Protein AF-A0JC53-F1 (afdb_monomer_lite)

Foldseek 3Di:
DLDPVVLCVQLVHDLVVLDDDPVLQVQLVVLCVPDDDDDDHNSVSSSSSRVVVVPD

pLDDT: mean 97.26, std 3.9, range [70.0, 98.69]

Structure (mmCIF, N/CA/C/O backbone):
data_AF-A0JC53-F1
#
_entry.id   AF-A0JC53-F1
#
loop_
_atom_site.group_PDB
_atom_site.id
_atom_site.type_symbol
_atom_site.label_atom_id
_atom_site.label_alt_id
_atom_site.label_comp_id
_atom_site.label_asym_id
_atom_site.label_entity_id
_atom_site.label_seq_id
_atom_site.pdbx_PDB_ins_code
_atom_site.Cartn_x
_atom_site.Cartn_y
_atom_site.Cartn_z
_atom_site.occupancy
_atom_site.B_iso_or_equiv
_atom_site.auth_seq_id
_atom_site.auth_comp_id
_atom_site.auth_asym_id
_atom_site.auth_atom_id
_atom_site.pdbx_PDB_model_num
ATOM 1 N N . ASP A 1 1 ? 7.031 2.181 12.281 1.00 90.88 1 ASP A N 1
ATOM 2 C CA . ASP A 1 1 ? 6.341 1.007 12.867 1.00 90.88 1 ASP A CA 1
ATOM 3 C C . ASP A 1 1 ? 5.380 0.404 11.839 1.00 90.88 1 ASP A C 1
ATOM 5 O O . ASP A 1 1 ? 5.225 0.979 10.766 1.00 90.88 1 ASP A O 1
ATOM 9 N N . SER A 1 2 ? 4.781 -0.753 12.142 1.00 94.88 2 SER A N 1
ATOM 10 C CA . SER A 1 2 ? 3.844 -1.488 11.273 1.00 94.88 2 SER A CA 1
ATOM 11 C C . SER A 1 2 ? 2.365 -1.171 11.541 1.00 94.88 2 SER A C 1
ATOM 13 O O . SER A 1 2 ? 1.489 -1.882 11.049 1.00 94.88 2 SER A O 1
ATOM 15 N N . SER A 1 3 ? 2.052 -0.129 12.322 1.00 97.88 3 SER A N 1
ATOM 16 C CA . SER A 1 3 ? 0.659 0.205 12.632 1.00 97.88 3 SER A CA 1
ATOM 17 C C . SER A 1 3 ? -0.109 0.621 11.376 1.00 97.88 3 SER A C 1
ATOM 19 O O . SER A 1 3 ? 0.421 1.285 10.478 1.00 97.88 3 SER A O 1
ATOM 21 N N . TYR A 1 4 ? -1.403 0.294 11.335 1.00 97.62 4 TYR A N 1
ATOM 22 C CA . TYR A 1 4 ? -2.274 0.736 10.247 1.00 97.62 4 TYR A CA 1
ATOM 23 C C . TYR A 1 4 ? -2.335 2.261 10.130 1.00 97.62 4 TYR A C 1
ATOM 25 O O . TYR A 1 4 ? -2.462 2.772 9.023 1.00 97.62 4 TYR A O 1
ATOM 33 N N . THR A 1 5 ? -2.213 3.005 11.230 1.00 98.00 5 THR A N 1
ATOM 34 C CA . THR A 1 5 ? -2.176 4.475 11.202 1.00 98.00 5 THR A CA 1
ATOM 35 C C . THR A 1 5 ? -0.958 4.982 10.434 1.00 98.00 5 THR A C 1
ATOM 37 O O . THR A 1 5 ? -1.095 5.807 9.530 1.00 98.00 5 THR A O 1
ATOM 40 N N . THR A 1 6 ? 0.231 4.451 10.733 1.00 97.88 6 THR A N 1
ATOM 41 C CA . THR A 1 6 ? 1.464 4.823 10.029 1.00 97.88 6 THR A CA 1
ATOM 42 C C . THR A 1 6 ? 1.406 4.421 8.559 1.00 97.88 6 THR A C 1
ATOM 44 O O . THR A 1 6 ? 1.708 5.244 7.693 1.00 97.88 6 THR A O 1
ATOM 47 N N . LEU A 1 7 ? 0.968 3.196 8.259 1.00 98.19 7 LEU A N 1
ATOM 48 C CA . LEU A 1 7 ? 0.898 2.703 6.884 1.00 98.19 7 LEU A CA 1
ATOM 49 C C . LEU A 1 7 ? -0.123 3.473 6.039 1.00 98.19 7 LEU A C 1
ATOM 51 O O . LEU A 1 7 ? 0.215 3.859 4.925 1.00 98.19 7 LEU A O 1
ATOM 55 N N . GLN A 1 8 ? -1.325 3.759 6.555 1.00 98.50 8 GLN A N 1
ATOM 56 C CA . GLN A 1 8 ? -2.342 4.546 5.836 1.00 98.50 8 GLN A CA 1
ATOM 57 C C . GLN A 1 8 ? -1.869 5.982 5.582 1.00 98.50 8 GLN A C 1
ATOM 59 O O . GLN A 1 8 ? -2.021 6.495 4.471 1.00 98.50 8 GLN A O 1
ATOM 64 N N . ARG A 1 9 ? -1.207 6.598 6.574 1.00 98.38 9 ARG A N 1
ATOM 65 C CA . ARG A 1 9 ? -0.622 7.939 6.447 1.00 98.38 9 ARG A CA 1
ATOM 66 C C . ARG A 1 9 ? 0.443 7.993 5.354 1.00 98.38 9 ARG A C 1
ATOM 68 O O . ARG A 1 9 ? 0.399 8.882 4.511 1.00 98.38 9 ARG A O 1
ATOM 75 N N . VAL A 1 10 ? 1.395 7.058 5.349 1.00 98.06 10 VAL A N 1
ATOM 76 C CA . VAL A 1 10 ? 2.472 7.026 4.341 1.00 98.06 10 VAL A CA 1
ATOM 77 C C . VAL A 1 10 ? 1.929 6.644 2.963 1.00 98.06 10 VAL A C 1
ATOM 79 O O . VAL A 1 10 ? 2.336 7.217 1.956 1.00 98.06 10 VAL A O 1
ATOM 82 N N . ALA A 1 11 ? 0.980 5.709 2.907 1.00 97.75 11 ALA A N 1
ATOM 83 C CA . ALA A 1 11 ? 0.329 5.274 1.676 1.00 97.75 11 ALA A CA 1
ATOM 84 C C . ALA A 1 11 ? -0.594 6.337 1.059 1.00 97.75 11 ALA A C 1
ATOM 86 O O . ALA A 1 11 ? -0.946 6.209 -0.121 1.00 97.75 11 ALA A O 1
ATOM 87 N N . ALA A 1 12 ? -1.005 7.348 1.836 1.00 98.12 12 ALA A N 1
ATOM 88 C CA . ALA A 1 12 ? -2.117 8.238 1.507 1.00 98.12 12 ALA A CA 1
ATOM 89 C C . ALA A 1 12 ? -3.324 7.426 0.996 1.00 98.12 12 ALA A C 1
ATOM 91 O O . ALA A 1 12 ? -3.811 7.637 -0.118 1.00 98.12 12 ALA A O 1
ATOM 92 N N . LEU A 1 13 ? -3.694 6.396 1.763 1.00 97.69 13 LEU A N 1
ATOM 93 C CA . LEU A 1 13 ? -4.732 5.426 1.423 1.00 97.69 13 LEU A CA 1
ATOM 94 C C . LEU A 1 13 ? -5.384 4.907 2.703 1.00 97.69 13 LEU A C 1
ATOM 96 O O . LEU A 1 13 ? -4.731 4.223 3.489 1.00 97.69 13 LEU A O 1
ATOM 100 N N . GLU A 1 14 ? -6.670 5.192 2.869 1.00 97.94 14 GLU A N 1
ATOM 101 C CA . GLU A 1 14 ? -7.499 4.593 3.914 1.00 97.94 14 GLU A CA 1
ATOM 102 C C . GLU A 1 14 ? -7.806 3.127 3.587 1.00 97.94 14 GLU A C 1
ATOM 104 O O . GLU A 1 14 ? -7.975 2.757 2.423 1.00 97.94 14 GLU A O 1
ATOM 109 N N . ARG A 1 15 ? -7.916 2.280 4.616 1.00 97.69 15 ARG A N 1
ATOM 110 C CA . ARG A 1 15 ? -8.318 0.871 4.456 1.00 97.69 15 ARG A CA 1
ATOM 111 C C . ARG A 1 15 ? -9.785 0.736 4.077 1.00 97.69 15 ARG A C 1
ATOM 113 O O . 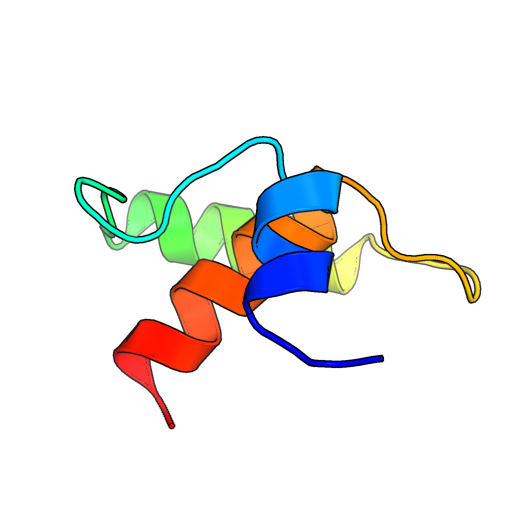ARG A 1 15 ? -10.141 -0.149 3.304 1.00 97.69 15 ARG A O 1
ATOM 120 N N . SER A 1 16 ? -10.639 1.592 4.635 1.00 98.06 16 SER A N 1
ATOM 121 C CA . SER A 1 16 ? -12.057 1.602 4.284 1.00 98.06 16 SER A CA 1
ATOM 122 C C . SER A 1 16 ? -12.212 2.081 2.843 1.00 98.06 16 SER A C 1
ATOM 124 O O . SER A 1 16 ? -11.750 3.163 2.491 1.00 98.06 16 SER A O 1
ATOM 126 N N . GLY A 1 17 ? -12.814 1.249 1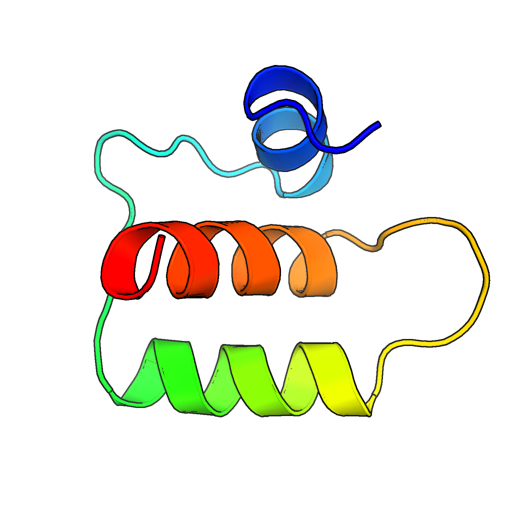.993 1.00 96.75 17 GLY A N 1
ATOM 127 C CA . GLY A 1 17 ? -12.914 1.508 0.554 1.00 96.75 17 GLY A CA 1
ATOM 128 C C . GLY A 1 17 ? -11.662 1.146 -0.257 1.00 96.75 17 GLY A C 1
ATOM 129 O O . GLY A 1 17 ? -11.680 1.304 -1.481 1.00 96.75 17 GLY A O 1
ATOM 130 N N . MET A 1 18 ? -10.603 0.615 0.373 1.00 98.31 18 MET A N 1
ATOM 131 C CA . MET A 1 18 ? -9.410 0.145 -0.335 1.00 98.31 18 MET A CA 1
ATOM 132 C C . MET A 1 18 ? -9.767 -0.994 -1.294 1.00 98.31 18 MET A C 1
ATOM 134 O O . MET A 1 18 ? -10.195 -2.070 -0.883 1.00 98.31 18 MET A O 1
ATOM 138 N N . GLN A 1 19 ? -9.546 -0.764 -2.586 1.00 98.25 19 GLN A N 1
ATOM 139 C CA . GLN A 1 19 ? -9.791 -1.766 -3.617 1.00 98.25 19 GLN A CA 1
ATOM 140 C C . GLN A 1 19 ? -8.630 -2.761 -3.691 1.00 98.25 19 GLN A C 1
ATOM 142 O O . GLN A 1 19 ? -7.463 -2.370 -3.830 1.00 98.25 19 GLN A O 1
ATOM 147 N N 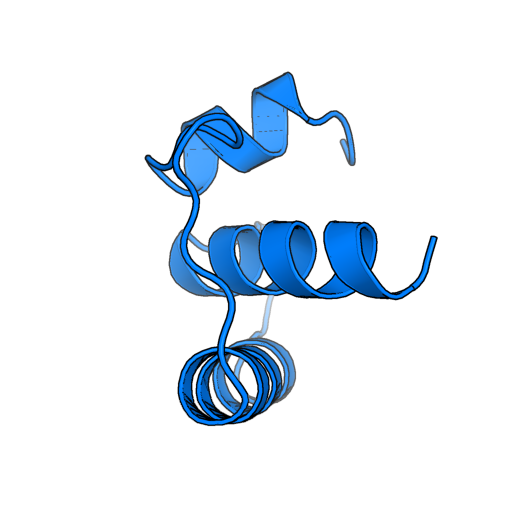. ILE A 1 20 ? -8.973 -4.049 -3.639 1.00 98.50 20 ILE A N 1
ATOM 148 C CA . ILE A 1 20 ? -8.035 -5.156 -3.802 1.00 98.50 20 ILE A CA 1
ATOM 149 C C . ILE A 1 20 ? -8.553 -6.075 -4.905 1.00 98.50 20 ILE A C 1
ATOM 151 O O . ILE A 1 20 ? -9.620 -6.671 -4.812 1.00 98.50 20 ILE A O 1
ATOM 155 N N . SER A 1 21 ? -7.766 -6.186 -5.965 1.00 98.44 21 SER A N 1
ATOM 156 C CA . SER A 1 21 ? -7.956 -7.112 -7.078 1.00 98.44 21 SER A CA 1
ATOM 157 C C . SER A 1 21 ? -6.649 -7.845 -7.384 1.00 98.44 21 SER A C 1
ATOM 159 O O . SER A 1 21 ? -5.572 -7.415 -6.957 1.00 98.44 21 SER A O 1
ATOM 161 N N . ARG A 1 22 ? -6.711 -8.915 -8.189 1.00 98.38 22 ARG A N 1
ATOM 162 C CA . ARG A 1 22 ? -5.516 -9.639 -8.663 1.00 98.38 22 ARG A CA 1
ATOM 163 C C . ARG A 1 22 ? -4.464 -8.690 -9.243 1.00 98.38 22 ARG A C 1
ATOM 165 O O . ARG A 1 22 ? -3.295 -8.795 -8.894 1.00 98.38 22 ARG A O 1
ATOM 172 N N . HIS A 1 23 ? -4.888 -7.743 -10.081 1.00 98.38 23 HIS A N 1
ATOM 173 C CA . HIS A 1 23 ? -3.991 -6.754 -10.676 1.00 98.38 23 HIS A CA 1
ATOM 174 C C . HIS A 1 23 ? -3.288 -5.915 -9.601 1.00 98.38 23 HIS A C 1
ATOM 176 O O . HIS A 1 23 ? -2.068 -5.796 -9.613 1.00 98.38 23 HIS A O 1
ATOM 182 N N . SER A 1 24 ? -4.040 -5.424 -8.610 1.00 98.19 24 SER A N 1
ATOM 183 C CA . SER A 1 24 ? -3.462 -4.630 -7.521 1.00 98.19 24 SER A CA 1
ATOM 184 C C . SER A 1 24 ? -2.470 -5.414 -6.654 1.00 98.19 24 SER A C 1
ATOM 186 O O . SER A 1 24 ? -1.528 -4.818 -6.135 1.00 98.19 24 SER A O 1
ATOM 188 N N . LEU A 1 25 ? -2.643 -6.735 -6.513 1.00 98.56 25 LEU A N 1
ATOM 189 C CA . LEU A 1 25 ? -1.711 -7.600 -5.784 1.00 98.56 25 LEU A CA 1
ATOM 190 C C . LEU A 1 25 ? -0.426 -7.845 -6.579 1.00 98.56 25 LEU A C 1
ATOM 192 O O . LEU A 1 25 ? 0.654 -7.795 -6.003 1.00 98.56 25 LEU A O 1
ATOM 196 N N . VAL A 1 26 ? -0.521 -8.021 -7.900 1.00 98.50 26 VAL A N 1
ATOM 197 C CA . VAL A 1 26 ? 0.661 -8.111 -8.775 1.00 98.50 26 VAL A CA 1
ATOM 198 C C . VAL A 1 26 ? 1.460 -6.804 -8.740 1.00 98.50 26 VAL A C 1
ATOM 200 O O . VAL A 1 26 ? 2.666 -6.837 -8.519 1.00 98.50 26 VAL A O 1
ATOM 203 N N . SER A 1 27 ? 0.805 -5.644 -8.858 1.00 98.38 27 SER A N 1
ATOM 204 C CA . SER A 1 27 ? 1.488 -4.348 -8.711 1.00 98.38 27 SER A CA 1
ATOM 205 C C . SER A 1 27 ? 2.096 -4.164 -7.319 1.00 98.38 27 SER A C 1
ATOM 207 O O . SER A 1 27 ? 3.176 -3.600 -7.186 1.00 98.38 27 SER A O 1
ATOM 209 N N . SER A 1 28 ? 1.421 -4.658 -6.276 1.00 98.56 28 SER A N 1
ATOM 210 C CA . SER A 1 28 ? 1.933 -4.617 -4.902 1.00 98.56 28 SER A CA 1
ATOM 211 C C . SER A 1 28 ? 3.175 -5.493 -4.736 1.00 98.56 28 SER A C 1
ATOM 213 O O . SER A 1 28 ? 4.108 -5.095 -4.050 1.00 98.56 28 SER A O 1
ATOM 215 N N . TYR A 1 29 ? 3.213 -6.659 -5.384 1.00 98.62 29 TYR A N 1
ATOM 216 C CA . TYR A 1 29 ? 4.393 -7.519 -5.398 1.00 98.62 29 TYR A CA 1
ATOM 217 C C . TYR A 1 29 ? 5.588 -6.799 -6.030 1.00 98.62 29 TYR A C 1
ATOM 219 O O . TYR A 1 29 ? 6.638 -6.713 -5.402 1.00 98.62 29 TYR A O 1
ATOM 227 N N . LEU A 1 30 ? 5.406 -6.212 -7.218 1.00 98.56 30 LEU A N 1
ATOM 228 C CA . LEU A 1 30 ? 6.466 -5.461 -7.900 1.00 98.56 30 LEU A CA 1
ATOM 229 C C . LEU A 1 30 ? 6.980 -4.302 -7.034 1.00 98.56 30 LEU A C 1
ATOM 231 O O . LEU A 1 30 ? 8.181 -4.190 -6.820 1.00 98.56 30 LEU A O 1
ATOM 235 N N . ALA A 1 3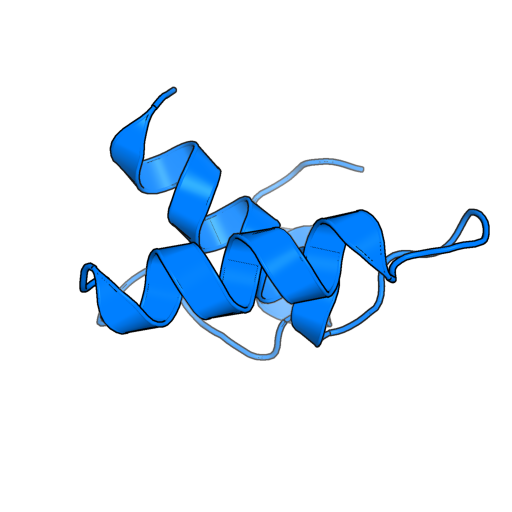1 ? 6.075 -3.522 -6.432 1.00 98.19 31 ALA A N 1
ATOM 236 C CA . ALA A 1 31 ? 6.445 -2.412 -5.554 1.00 98.19 31 ALA A CA 1
ATOM 237 C C . ALA A 1 31 ? 7.255 -2.849 -4.319 1.00 98.19 31 ALA A C 1
ATOM 239 O O . ALA A 1 31 ? 8.092 -2.089 -3.840 1.00 98.19 31 ALA A O 1
ATOM 240 N N . LEU A 1 32 ? 7.010 -4.052 -3.788 1.00 98.38 32 LEU A N 1
ATOM 241 C CA . LEU A 1 32 ? 7.785 -4.603 -2.672 1.00 98.38 32 LEU A CA 1
ATOM 242 C C . LEU A 1 32 ? 9.131 -5.176 -3.117 1.00 98.38 32 LEU A C 1
ATOM 244 O O . LEU A 1 32 ? 10.091 -5.083 -2.361 1.00 98.38 32 LEU A O 1
ATOM 248 N N . MET A 1 33 ? 9.213 -5.761 -4.313 1.00 98.44 33 MET A N 1
ATOM 249 C CA . MET A 1 33 ? 10.471 -6.291 -4.851 1.00 98.44 33 MET A CA 1
ATOM 250 C C . MET A 1 33 ? 11.425 -5.181 -5.314 1.00 98.44 33 MET A C 1
ATOM 252 O O . MET A 1 33 ? 12.636 -5.348 -5.231 1.00 98.44 33 MET A O 1
ATOM 256 N N . GLU A 1 34 ? 10.892 -4.047 -5.773 1.00 97.81 34 GLU A N 1
ATOM 257 C CA . GLU A 1 34 ? 11.669 -2.855 -6.147 1.00 97.81 34 GLU A CA 1
ATOM 258 C C . GLU A 1 34 ? 12.020 -1.968 -4.943 1.00 97.81 34 GLU A C 1
ATOM 260 O O . GLU A 1 34 ? 12.878 -1.084 -5.037 1.00 97.81 34 GLU A O 1
ATOM 265 N N . PHE A 1 35 ? 11.358 -2.175 -3.801 1.00 97.56 35 PHE A N 1
ATOM 266 C CA . PHE A 1 35 ? 11.611 -1.392 -2.601 1.00 97.56 35 PHE A CA 1
ATOM 267 C C . PHE A 1 35 ? 13.033 -1.627 -2.081 1.00 97.56 35 PHE A C 1
ATOM 269 O O . PHE A 1 35 ? 13.496 -2.755 -1.923 1.00 97.56 35 PHE A O 1
ATOM 276 N N . SER A 1 36 ? 13.715 -0.534 -1.754 1.00 97.19 36 SER A N 1
ATOM 277 C CA . SER A 1 36 ? 15.040 -0.551 -1.146 1.00 97.19 36 SER A CA 1
ATOM 278 C C . SER A 1 36 ? 15.170 0.567 -0.111 1.00 97.19 36 SER A C 1
ATOM 280 O O . SER A 1 36 ? 14.394 1.525 -0.099 1.00 97.19 36 SER A O 1
ATOM 282 N N . GLY A 1 37 ? 16.157 0.436 0.777 1.00 95.81 37 GLY A N 1
ATOM 283 C CA . GLY A 1 37 ? 16.363 1.348 1.902 1.00 95.81 37 GLY A CA 1
ATOM 284 C C . GLY A 1 37 ? 15.608 0.931 3.167 1.00 95.81 37 GLY A C 1
ATOM 285 O O . GLY A 1 37 ? 15.121 -0.189 3.294 1.00 95.81 37 GLY A O 1
ATOM 286 N N . ASN A 1 38 ? 15.560 1.837 4.143 1.00 95.38 38 ASN A N 1
ATOM 287 C CA . ASN A 1 38 ? 15.024 1.590 5.488 1.00 95.38 38 ASN A CA 1
ATOM 288 C C . ASN A 1 38 ? 13.761 2.409 5.814 1.00 95.38 38 ASN A C 1
ATOM 290 O O . ASN A 1 38 ? 13.161 2.217 6.872 1.00 95.38 38 ASN A O 1
ATOM 294 N N . ALA A 1 39 ? 13.344 3.306 4.918 1.00 96.81 39 ALA A N 1
ATOM 295 C CA . ALA A 1 39 ? 12.159 4.138 5.072 1.00 96.81 39 ALA A CA 1
ATOM 296 C C . ALA A 1 39 ? 11.097 3.737 4.045 1.00 96.81 39 ALA A C 1
ATOM 298 O O . ALA A 1 39 ? 11.343 3.785 2.843 1.00 96.81 39 ALA A O 1
ATOM 299 N N . MET A 1 40 ? 9.909 3.353 4.519 1.00 97.62 40 MET A N 1
ATOM 300 C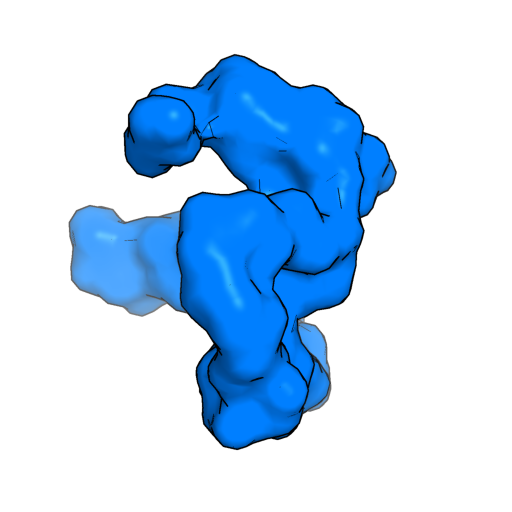 CA . MET A 1 40 ? 8.803 2.928 3.659 1.00 97.62 40 MET A CA 1
ATOM 301 C C . MET A 1 40 ? 8.396 4.024 2.672 1.00 97.62 40 MET A C 1
ATOM 303 O O . MET A 1 40 ? 8.133 5.163 3.061 1.00 97.62 40 MET A O 1
ATOM 307 N N . THR A 1 41 ? 8.264 3.655 1.399 1.00 98.00 41 THR A N 1
ATOM 308 C CA . THR A 1 41 ? 7.674 4.529 0.382 1.00 98.00 41 THR A CA 1
ATOM 309 C C . THR A 1 41 ? 6.150 4.440 0.408 1.00 98.00 41 THR A C 1
ATOM 311 O O . THR A 1 41 ? 5.554 3.531 1.002 1.00 98.00 41 THR A O 1
ATOM 314 N N . ARG A 1 42 ? 5.495 5.378 -0.282 1.00 98.06 42 ARG A N 1
ATOM 315 C CA . ARG A 1 42 ? 4.042 5.360 -0.475 1.00 98.06 42 ARG A CA 1
ATOM 316 C C . ARG A 1 42 ? 3.574 4.047 -1.103 1.00 98.06 42 ARG A C 1
ATOM 318 O O . ARG A 1 42 ? 2.625 3.439 -0.614 1.00 98.06 42 ARG A O 1
ATOM 325 N N . ASP A 1 43 ? 4.240 3.600 -2.162 1.00 98.25 43 ASP A N 1
ATOM 326 C CA . ASP A 1 43 ? 3.784 2.451 -2.947 1.00 98.25 43 ASP A CA 1
ATOM 327 C C . ASP A 1 43 ? 4.075 1.125 -2.235 1.00 98.25 43 ASP A C 1
ATOM 329 O O . ASP A 1 43 ? 3.195 0.264 -2.191 1.00 98.25 43 ASP A O 1
ATOM 333 N N . ALA A 1 44 ? 5.215 1.014 -1.542 1.00 98.38 44 ALA A N 1
ATOM 334 C CA . ALA A 1 44 ? 5.481 -0.109 -0.645 1.00 98.38 44 ALA A CA 1
ATOM 335 C C . ALA A 1 44 ? 4.460 -0.161 0.509 1.00 98.38 44 ALA A C 1
ATOM 337 O O . ALA A 1 44 ? 3.965 -1.231 0.851 1.00 98.38 44 ALA A O 1
ATOM 338 N N . SER A 1 45 ? 4.055 0.984 1.072 1.00 98.62 45 SER A N 1
ATOM 339 C CA . SER A 1 45 ? 3.041 1.020 2.142 1.00 98.62 45 SER A CA 1
ATOM 340 C C . SER A 1 45 ? 1.658 0.599 1.639 1.00 98.62 45 SER A C 1
ATOM 342 O O . SER A 1 45 ? 0.969 -0.174 2.302 1.00 98.62 45 SER A O 1
ATOM 344 N N . ARG A 1 46 ? 1.263 1.038 0.433 1.00 98.69 46 ARG A N 1
ATOM 345 C CA . ARG A 1 46 ? 0.039 0.564 -0.237 1.00 98.69 46 ARG A CA 1
ATOM 346 C C . ARG A 1 46 ? 0.090 -0.941 -0.484 1.00 98.69 46 ARG A C 1
ATOM 348 O O . ARG A 1 46 ? -0.918 -1.618 -0.309 1.00 98.69 46 ARG A O 1
ATOM 355 N N . ALA A 1 47 ? 1.246 -1.457 -0.887 1.00 98.62 47 ALA A N 1
ATOM 356 C CA . ALA A 1 47 ? 1.440 -2.878 -1.114 1.00 98.62 47 ALA A CA 1
ATOM 357 C C . ALA A 1 47 ? 1.284 -3.695 0.173 1.00 98.62 47 ALA A C 1
ATOM 359 O O . ALA A 1 47 ? 0.518 -4.659 0.186 1.00 98.62 47 ALA A O 1
ATOM 360 N N . VAL A 1 48 ? 1.921 -3.265 1.269 1.00 98.31 48 VAL A N 1
ATOM 361 C CA . VAL A 1 48 ? 1.767 -3.894 2.590 1.00 98.31 48 VAL A CA 1
ATOM 362 C C . VAL A 1 48 ? 0.305 -3.880 3.032 1.00 98.31 48 VAL A C 1
ATOM 364 O O . VAL A 1 48 ? -0.210 -4.923 3.419 1.00 98.31 48 VAL A O 1
ATOM 367 N N . LEU A 1 49 ? -0.394 -2.743 2.926 1.00 98.69 49 LEU A N 1
ATOM 368 C CA . LEU A 1 49 ? -1.812 -2.656 3.300 1.00 98.69 49 LEU A CA 1
ATOM 369 C C . LEU A 1 49 ? -2.672 -3.685 2.552 1.00 98.69 49 LEU A C 1
ATOM 371 O O . LEU A 1 49 ? -3.518 -4.338 3.168 1.00 98.69 49 LEU A O 1
ATOM 375 N N . ARG A 1 50 ? -2.446 -3.864 1.244 1.00 98.69 50 ARG A N 1
ATOM 376 C CA . ARG A 1 50 ? -3.188 -4.850 0.445 1.00 98.69 50 ARG A CA 1
ATOM 377 C C . ARG A 1 50 ? -2.849 -6.282 0.831 1.00 98.69 50 ARG A C 1
ATOM 379 O O . ARG A 1 50 ? -3.773 -7.062 1.033 1.00 98.69 50 ARG A O 1
ATOM 386 N N . PHE A 1 51 ? -1.565 -6.619 0.949 1.00 98.69 51 PHE A N 1
ATOM 387 C CA . PHE A 1 51 ? -1.151 -7.978 1.301 1.00 98.69 51 PHE A CA 1
ATOM 388 C C . PHE A 1 51 ? -1.624 -8.375 2.695 1.00 98.69 51 PHE A C 1
ATOM 390 O O . PHE A 1 51 ? -2.264 -9.409 2.828 1.00 98.69 51 PHE A O 1
ATOM 397 N N . VAL A 1 52 ? -1.425 -7.522 3.701 1.00 98.19 52 VAL A N 1
ATOM 398 C CA . VAL A 1 52 ? -1.866 -7.801 5.076 1.00 98.19 52 VAL A CA 1
ATOM 399 C C . VAL A 1 52 ? -3.375 -8.058 5.135 1.00 98.19 52 VAL A C 1
ATOM 401 O O . VAL A 1 52 ? -3.797 -8.979 5.821 1.00 98.19 52 VAL A O 1
ATOM 404 N N . THR A 1 53 ? -4.185 -7.320 4.366 1.00 97.75 53 THR A N 1
ATOM 405 C CA . THR A 1 53 ? -5.650 -7.511 4.331 1.00 97.75 53 THR A CA 1
ATOM 406 C C . THR A 1 53 ? -6.072 -8.887 3.800 1.00 97.75 53 THR A C 1
ATOM 408 O O . THR A 1 53 ? -7.125 -9.382 4.188 1.00 97.75 53 THR A O 1
ATOM 411 N N . VAL A 1 54 ? -5.290 -9.498 2.900 1.00 96.56 54 VAL A N 1
ATOM 412 C CA . VAL A 1 54 ? -5.633 -10.789 2.271 1.00 96.56 54 VAL A CA 1
ATOM 413 C C . VAL A 1 54 ? -4.851 -11.977 2.833 1.00 96.56 54 VAL A C 1
ATOM 415 O O . VAL A 1 54 ? -5.073 -13.096 2.375 1.00 96.56 54 VAL A O 1
ATOM 418 N N . THR A 1 55 ? -3.934 -11.758 3.783 1.00 94.12 55 THR A N 1
ATOM 419 C CA . THR A 1 55 ? -3.110 -12.833 4.363 1.00 94.12 55 THR A CA 1
ATOM 420 C C . THR A 1 55 ? -3.167 -12.951 5.881 1.00 94.12 55 THR A C 1
ATOM 422 O O . THR A 1 55 ? -3.122 -14.074 6.368 1.00 94.12 55 THR A O 1
ATOM 425 N N . ALA A 1 56 ? -3.133 -11.834 6.615 1.00 70.00 56 ALA A N 1
ATOM 426 C CA . ALA A 1 56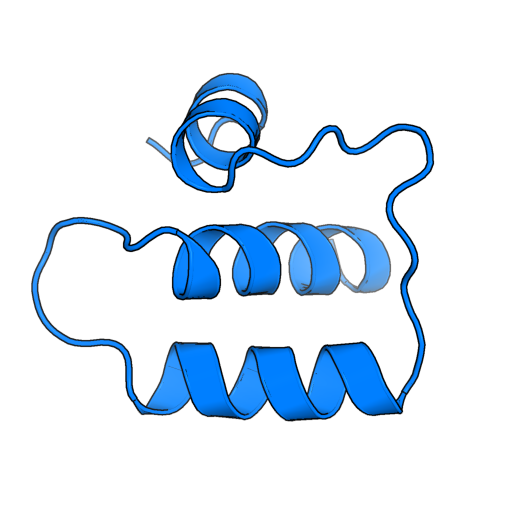 ? -2.916 -11.832 8.064 1.00 70.00 56 ALA A CA 1
ATOM 427 C C . ALA A 1 56 ? -4.168 -12.218 8.861 1.00 70.00 56 ALA A C 1
ATOM 429 O O . ALA A 1 56 ? -5.289 -11.964 8.367 1.00 70.00 56 ALA A O 1
#

Sequence (56 aa):
DSSYTTLQRVAALERSGMQISRHSLVSSYLALMEFSGNAMTRDASRAVLRFVTVTA

Radius of gyration: 10.41 Å; chains: 1; bounding box: 29×21×24 Å

Secondary structure (DSSP, 8-state):
---HHHHHHHHT--STT----HHHHHHHHHHHHS--SSS--HHHHHHHHHHHHHH-